Protein AF-A0A947N294-F1 (afdb_monomer)

pLDDT: mean 87.17, std 11.58, range [36.66, 97.88]

Solvent-accessible surface area (backbone atoms only — not comparable to full-atom values): 6796 Å² total; per-residue (Å²): 138,79,84,61,88,91,49,85,77,58,48,79,42,54,80,88,26,53,47,79,54,96,96,38,42,31,35,38,42,56,33,74,86,65,27,69,80,42,81,65,24,34,54,74,45,83,26,91,42,70,66,56,44,51,53,39,42,74,70,72,43,50,45,31,34,46,101,86,38,32,28,35,41,43,73,62,55,79,84,54,43,61,60,52,52,54,55,55,45,60,57,37,44,78,72,73,42,64,75,73,52,97,82,51,78,79,50,66,69,77,89,124

Mean predicted aligned error: 5.53 Å

Structure (mmCIF, N/CA/C/O backbone):
data_AF-A0A947N294-F1
#
_entry.id   AF-A0A947N294-F1
#
loop_
_atom_site.group_PDB
_atom_site.id
_atom_site.type_symbol
_atom_site.label_atom_id
_atom_site.label_alt_id
_atom_site.label_comp_id
_atom_site.label_asym_id
_atom_site.label_entity_id
_atom_site.label_seq_id
_atom_site.pdbx_PDB_ins_code
_atom_site.Cartn_x
_atom_site.Cartn_y
_atom_site.Cartn_z
_atom_site.occupancy
_atom_site.B_iso_or_equiv
_atom_site.auth_seq_id
_atom_site.auth_comp_id
_atom_site.auth_asym_id
_atom_site.auth_atom_id
_atom_site.pdbx_PDB_model_num
ATOM 1 N N . MET A 1 1 ? 5.368 7.984 -22.105 1.00 77.38 1 MET A N 1
ATOM 2 C CA . MET A 1 1 ? 5.340 6.511 -21.951 1.00 77.38 1 MET A CA 1
ATOM 3 C C . MET A 1 1 ? 3.985 6.145 -21.367 1.00 77.38 1 MET A C 1
ATOM 5 O O . MET A 1 1 ? 3.543 6.859 -20.477 1.00 77.38 1 MET A O 1
ATOM 9 N N . GLN A 1 2 ? 3.304 5.137 -21.914 1.00 87.62 2 GLN A N 1
ATOM 10 C CA . GLN A 1 2 ? 2.017 4.641 -21.405 1.00 87.62 2 GLN A CA 1
ATOM 11 C C . GLN A 1 2 ? 2.215 3.262 -20.767 1.00 87.62 2 GLN A C 1
ATOM 13 O O . GLN A 1 2 ? 3.190 2.576 -21.087 1.00 87.62 2 GLN A O 1
ATOM 18 N N . TRP A 1 3 ? 1.307 2.860 -19.873 1.00 91.25 3 TRP A N 1
ATOM 19 C CA . TRP A 1 3 ? 1.359 1.530 -19.268 1.00 91.25 3 TRP A CA 1
ATOM 20 C C . TRP A 1 3 ? 1.115 0.446 -20.336 1.00 91.25 3 TRP A C 1
ATOM 22 O O . TRP A 1 3 ? 0.170 0.579 -21.119 1.00 91.25 3 TRP A O 1
ATOM 32 N N . PRO A 1 4 ? 1.936 -0.618 -20.407 1.00 93.56 4 PRO A N 1
ATOM 33 C CA . PRO A 1 4 ? 1.739 -1.686 -21.378 1.00 93.56 4 PRO A CA 1
ATOM 34 C C . PRO A 1 4 ? 0.415 -2.413 -21.142 1.00 93.56 4 PRO A C 1
ATOM 36 O O . PRO A 1 4 ? 0.158 -2.886 -20.040 1.00 93.56 4 PRO A O 1
ATOM 39 N N . ARG A 1 5 ? -0.388 -2.584 -22.198 1.00 92.19 5 ARG A N 1
ATOM 40 C CA . ARG A 1 5 ? -1.665 -3.323 -22.131 1.00 92.19 5 ARG A CA 1
ATOM 41 C C . ARG A 1 5 ? -1.502 -4.805 -21.775 1.00 92.19 5 ARG A C 1
ATOM 43 O O . ARG A 1 5 ? -2.463 -5.437 -21.370 1.00 92.19 5 ARG A O 1
ATOM 50 N N . SER A 1 6 ? -0.298 -5.352 -21.941 1.00 93.12 6 SER A N 1
ATOM 51 C CA . SER A 1 6 ? 0.036 -6.743 -21.623 1.00 93.12 6 SER A CA 1
ATOM 52 C C . SER A 1 6 ? 0.332 -6.988 -20.139 1.00 93.12 6 SER A C 1
ATOM 54 O O . SER A 1 6 ? 0.649 -8.114 -19.773 1.00 93.12 6 SER A O 1
ATOM 56 N N . LEU A 1 7 ? 0.339 -5.946 -19.303 1.00 93.19 7 LEU A N 1
ATOM 57 C CA . LEU A 1 7 ? 0.605 -6.048 -17.872 1.00 93.19 7 LEU A CA 1
ATOM 58 C C . LEU A 1 7 ? -0.606 -5.558 -17.094 1.00 93.19 7 LEU A C 1
ATOM 60 O O . LEU A 1 7 ? -1.150 -4.499 -17.409 1.00 93.19 7 LEU A O 1
ATOM 64 N N . ASP A 1 8 ? -0.932 -6.256 -16.010 1.00 93.44 8 ASP A N 1
ATOM 65 C CA . ASP A 1 8 ? -1.951 -5.794 -15.076 1.00 93.44 8 ASP A CA 1
ATOM 66 C C . ASP A 1 8 ? -1.637 -4.367 -14.608 1.00 93.44 8 ASP A C 1
ATOM 68 O O . ASP A 1 8 ? -0.489 -4.090 -14.207 1.00 93.44 8 ASP A O 1
ATOM 72 N N . PRO A 1 9 ? -2.633 -3.464 -14.619 1.00 93.81 9 PRO A N 1
ATOM 73 C CA . PRO A 1 9 ? -2.434 -2.092 -14.193 1.00 93.81 9 PRO A CA 1
ATOM 74 C C . PRO A 1 9 ? -1.973 -2.037 -12.729 1.00 93.81 9 PRO A C 1
ATOM 76 O O . PRO A 1 9 ? -2.198 -2.975 -11.948 1.00 93.81 9 PRO A O 1
ATOM 79 N N . PRO A 1 10 ? -1.285 -0.956 -12.335 1.00 95.06 10 PRO A N 1
ATOM 80 C CA . PRO A 1 10 ? -0.957 -0.730 -10.942 1.00 95.06 10 PRO A CA 1
ATOM 81 C C . PRO A 1 10 ? -2.239 -0.455 -10.153 1.00 95.06 10 PRO A C 1
ATOM 83 O O . PRO A 1 10 ? -3.182 0.148 -10.663 1.00 95.06 10 PRO A O 1
ATOM 86 N N . LEU A 1 11 ? -2.256 -0.845 -8.880 1.00 95.69 11 LEU A N 1
ATOM 87 C CA . LEU A 1 11 ? -3.346 -0.480 -7.982 1.00 95.69 11 LEU A CA 1
ATOM 88 C C . LEU A 1 11 ? -3.385 1.043 -7.813 1.00 95.69 11 LEU A C 1
ATOM 90 O O . LEU A 1 11 ? -2.438 1.629 -7.285 1.00 95.69 11 LEU A O 1
ATOM 94 N N . TYR A 1 12 ? -4.482 1.684 -8.196 1.00 94.38 12 TYR A N 1
ATOM 95 C CA . TYR A 1 12 ? -4.673 3.103 -7.921 1.00 94.38 12 TYR A CA 1
ATOM 96 C C . TYR A 1 12 ? -5.059 3.319 -6.452 1.00 94.38 12 TYR A C 1
ATOM 98 O O . TYR A 1 12 ? -6.066 2.800 -5.973 1.00 94.38 12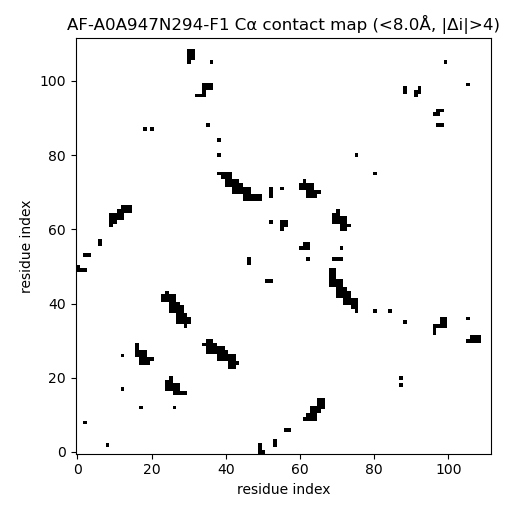 TYR A O 1
ATOM 106 N N . VAL A 1 13 ? -4.246 4.080 -5.718 1.00 93.12 13 VAL A N 1
ATOM 107 C CA . VAL A 1 13 ? -4.451 4.372 -4.295 1.00 93.12 13 VAL A CA 1
ATOM 108 C C . VAL A 1 13 ? -4.900 5.817 -4.154 1.00 93.12 13 VAL A C 1
ATOM 110 O O . VAL A 1 13 ? -4.138 6.751 -4.416 1.00 93.12 13 VAL A O 1
ATOM 113 N N . ARG A 1 14 ? -6.137 6.004 -3.686 1.00 89.81 14 ARG A N 1
ATOM 114 C CA . ARG A 1 14 ? -6.681 7.328 -3.363 1.00 89.81 14 ARG A CA 1
ATOM 115 C C . ARG A 1 14 ? -5.880 7.974 -2.233 1.00 89.81 14 ARG A C 1
ATOM 117 O O . ARG A 1 14 ? -5.325 7.288 -1.374 1.00 89.81 14 ARG A O 1
ATOM 124 N N . SER A 1 15 ? -5.868 9.304 -2.176 1.00 86.00 15 SER A N 1
ATOM 125 C CA . SER A 1 15 ? -5.161 10.039 -1.117 1.00 86.00 15 SER A CA 1
ATOM 126 C C . SER A 1 15 ? -5.615 9.633 0.290 1.00 86.00 15 SER A C 1
ATOM 128 O O . SER A 1 15 ? -4.774 9.451 1.164 1.00 86.00 15 SER A O 1
ATOM 130 N N . SER A 1 16 ? -6.917 9.403 0.484 1.00 87.25 16 SER A N 1
ATOM 131 C CA . SER A 1 16 ? -7.505 8.933 1.748 1.00 87.25 16 SER A CA 1
ATOM 132 C C . SER A 1 16 ? -7.195 7.466 2.079 1.00 87.25 16 SER A C 1
ATOM 134 O O . SER A 1 16 ? -7.293 7.060 3.236 1.00 87.25 16 SER A O 1
ATOM 136 N N . SER A 1 17 ? -6.802 6.667 1.087 1.00 91.25 17 SER A N 1
ATOM 137 C CA . SER A 1 17 ? -6.489 5.238 1.222 1.00 91.25 17 SER A CA 1
ATOM 138 C C . SER A 1 17 ? -5.046 4.962 1.636 1.00 91.25 17 SER A C 1
ATOM 140 O O . SER A 1 17 ? -4.703 3.818 1.923 1.00 91.25 17 SER A O 1
ATOM 142 N N . ARG A 1 18 ? -4.185 5.981 1.680 1.00 91.88 18 ARG A N 1
ATOM 143 C CA . ARG A 1 18 ? -2.834 5.851 2.225 1.00 91.88 18 ARG A CA 1
ATOM 144 C C . ARG A 1 18 ? -2.826 6.335 3.669 1.00 91.88 18 ARG A C 1
ATOM 146 O O . ARG A 1 18 ? -3.098 7.505 3.924 1.00 91.88 18 ARG A O 1
ATOM 153 N N . VAL A 1 19 ? -2.446 5.462 4.596 1.00 90.31 19 VAL A N 1
ATOM 154 C CA . VAL A 1 19 ? -2.329 5.804 6.017 1.00 90.31 19 VAL A CA 1
ATOM 155 C C . VAL A 1 19 ? -0.918 5.505 6.498 1.00 90.31 19 VAL A C 1
ATOM 157 O O . VAL A 1 19 ? -0.394 4.414 6.283 1.00 90.31 19 VAL A O 1
ATOM 160 N N . ARG A 1 20 ? -0.281 6.487 7.136 1.00 89.19 20 ARG A N 1
ATOM 161 C CA . ARG A 1 20 ? 1.062 6.335 7.693 1.00 89.19 20 ARG A CA 1
ATOM 162 C C . ARG A 1 20 ? 0.977 5.930 9.158 1.00 89.19 20 ARG A C 1
ATOM 164 O O . ARG A 1 20 ? 0.346 6.622 9.948 1.00 89.19 20 ARG A O 1
ATOM 171 N N . TYR A 1 21 ? 1.664 4.854 9.521 1.00 83.00 21 TYR A N 1
ATOM 172 C CA . TYR A 1 21 ? 1.735 4.354 10.889 1.00 83.00 21 TYR A CA 1
ATOM 173 C C . TYR A 1 21 ? 3.102 3.728 11.182 1.00 83.00 21 TYR A C 1
ATOM 175 O O . TYR A 1 21 ? 3.642 3.006 10.347 1.00 83.00 21 TYR A O 1
ATOM 183 N N . ALA A 1 22 ? 3.666 4.005 12.364 1.00 85.69 22 ALA A N 1
ATOM 184 C CA . ALA A 1 22 ? 4.976 3.498 12.801 1.00 85.69 22 ALA A CA 1
ATOM 185 C C . ALA A 1 22 ? 6.090 3.667 11.741 1.00 85.69 22 ALA A C 1
ATOM 187 O O . ALA A 1 22 ? 6.861 2.750 11.463 1.00 85.69 22 ALA A O 1
ATOM 188 N N . GLY A 1 23 ? 6.120 4.830 11.076 1.00 87.75 23 GLY A N 1
ATOM 189 C CA . GLY A 1 23 ? 7.073 5.136 9.998 1.00 87.75 23 GLY A CA 1
ATOM 190 C C . GLY A 1 23 ? 6.837 4.384 8.679 1.00 87.75 23 GLY A C 1
ATOM 191 O O . GLY A 1 23 ? 7.566 4.607 7.716 1.00 87.75 23 GLY A O 1
ATOM 192 N N . LYS A 1 24 ? 5.816 3.525 8.608 1.00 91.62 24 LYS A N 1
ATOM 193 C CA . LYS A 1 24 ? 5.439 2.728 7.436 1.00 91.62 24 LYS A CA 1
ATOM 194 C C . LYS A 1 24 ? 4.187 3.305 6.777 1.00 91.62 24 LYS A C 1
ATOM 196 O O . LYS A 1 24 ? 3.329 3.884 7.438 1.00 91.62 24 LYS A O 1
ATOM 201 N N . ASP A 1 25 ? 4.083 3.148 5.463 1.00 93.69 25 ASP A N 1
ATOM 202 C CA . ASP A 1 25 ? 2.932 3.590 4.675 1.00 93.69 25 ASP A CA 1
ATOM 203 C C . ASP A 1 25 ? 2.057 2.378 4.319 1.00 93.69 25 ASP A C 1
ATOM 205 O O . ASP A 1 25 ? 2.499 1.471 3.615 1.00 93.69 25 ASP A O 1
ATOM 209 N N . TYR A 1 26 ? 0.821 2.357 4.812 1.00 94.81 26 TYR A N 1
ATOM 210 C CA . TYR A 1 26 ? -0.162 1.303 4.565 1.00 94.81 26 TYR A CA 1
ATOM 211 C C . TYR A 1 26 ? -1.207 1.750 3.546 1.00 94.81 26 TYR A C 1
ATOM 213 O O . TYR A 1 26 ? -1.554 2.929 3.448 1.00 94.81 26 TYR A O 1
ATOM 221 N N . ILE A 1 27 ? -1.703 0.779 2.787 1.00 95.81 27 ILE A N 1
ATOM 222 C CA . ILE A 1 27 ? -2.756 0.936 1.792 1.00 95.81 27 ILE A CA 1
ATOM 223 C C . ILE A 1 27 ? -4.006 0.283 2.364 1.00 95.81 27 ILE A C 1
ATOM 225 O O . ILE A 1 27 ? -4.002 -0.914 2.647 1.00 95.81 27 ILE A O 1
ATOM 229 N N . VAL A 1 28 ? -5.072 1.059 2.508 1.00 93.88 28 VAL A N 1
ATOM 230 C CA . VAL A 1 28 ? -6.365 0.600 3.012 1.00 93.88 28 VAL A CA 1
ATOM 231 C C . VAL A 1 28 ? -7.471 0.892 2.012 1.00 93.88 28 VAL A C 1
ATOM 233 O O . VAL A 1 28 ? -7.402 1.863 1.252 1.00 93.88 28 VAL A O 1
ATOM 236 N N . ARG A 1 29 ? -8.525 0.082 2.030 1.00 90.06 29 ARG A N 1
ATOM 237 C CA . ARG A 1 29 ? -9.777 0.433 1.366 1.00 90.06 29 ARG A CA 1
ATOM 238 C C . ARG A 1 29 ? -10.760 0.997 2.367 1.00 90.06 29 ARG A C 1
ATOM 240 O O . ARG A 1 29 ? -10.787 0.590 3.529 1.00 90.06 29 ARG A O 1
ATOM 247 N N . ARG A 1 30 ? -11.529 1.969 1.891 1.00 88.50 30 ARG A N 1
ATOM 248 C CA . ARG A 1 30 ? -12.517 2.688 2.679 1.00 88.50 30 ARG A CA 1
ATOM 249 C C . ARG A 1 30 ? -13.866 2.641 1.992 1.00 88.50 30 ARG A C 1
ATOM 251 O O . ARG A 1 30 ? -13.916 2.647 0.762 1.00 88.50 30 ARG A O 1
ATOM 258 N N . ASP A 1 31 ? -14.921 2.582 2.785 1.00 86.06 31 ASP A N 1
ATOM 259 C CA . ASP A 1 31 ? -16.289 2.704 2.300 1.00 86.06 31 ASP A CA 1
ATOM 260 C C . ASP A 1 31 ? -16.637 4.178 1.999 1.00 86.06 31 ASP A C 1
ATOM 262 O O . ASP A 1 31 ? -15.813 5.087 2.170 1.00 86.06 31 ASP A O 1
ATOM 266 N N . VAL A 1 32 ? -17.877 4.432 1.571 1.00 82.12 32 VAL A N 1
ATOM 267 C CA . VAL A 1 32 ? -18.385 5.797 1.321 1.00 82.12 32 VAL A CA 1
ATOM 268 C C . VAL A 1 32 ? -18.397 6.699 2.560 1.00 82.12 32 VAL A C 1
ATOM 270 O O . VAL A 1 32 ? -18.366 7.920 2.426 1.00 82.12 32 VAL A O 1
ATOM 273 N N . ARG A 1 33 ? -18.431 6.122 3.765 1.00 81.31 33 ARG A N 1
ATOM 274 C CA . ARG A 1 33 ? -18.407 6.842 5.048 1.00 81.31 33 ARG A CA 1
ATOM 275 C C . ARG A 1 33 ? -16.974 7.147 5.494 1.00 81.31 33 ARG A C 1
ATOM 277 O O . ARG A 1 33 ? -16.770 7.792 6.519 1.00 81.31 33 ARG A O 1
ATOM 284 N N . GLY A 1 34 ? -15.979 6.705 4.723 1.00 82.38 34 GLY A N 1
ATOM 285 C CA . GLY A 1 34 ? -14.562 6.839 5.032 1.00 82.38 34 GLY A CA 1
ATOM 286 C C . GLY A 1 34 ? -14.039 5.762 5.982 1.00 82.38 34 GLY A C 1
ATOM 287 O O . GLY A 1 34 ? -12.867 5.816 6.352 1.00 82.38 34 GLY A O 1
ATOM 288 N N . ALA A 1 35 ? -14.854 4.778 6.351 1.00 86.25 35 ALA A N 1
ATOM 289 C CA . ALA A 1 35 ? -14.508 3.712 7.271 1.00 86.25 35 ALA A CA 1
ATOM 290 C C . ALA A 1 35 ? -13.592 2.672 6.605 1.00 86.25 35 ALA A C 1
ATOM 292 O O . ALA A 1 35 ? -13.858 2.227 5.490 1.00 86.25 35 ALA A O 1
ATOM 293 N N . ILE A 1 36 ? -12.497 2.283 7.268 1.00 89.31 36 ILE A N 1
ATOM 294 C CA . ILE A 1 36 ? -11.539 1.287 6.759 1.00 89.31 36 ILE A CA 1
ATOM 295 C C . ILE A 1 36 ? -12.121 -0.131 6.853 1.00 89.31 36 ILE A C 1
ATOM 297 O O . ILE A 1 36 ? -12.217 -0.694 7.940 1.00 89.31 36 ILE A O 1
ATOM 301 N N . TYR A 1 37 ? -12.423 -0.755 5.718 1.00 86.00 37 TYR A N 1
ATOM 302 C CA . TYR A 1 37 ? -12.935 -2.131 5.701 1.00 86.00 37 TYR A CA 1
ATOM 303 C C . TYR A 1 37 ? -11.881 -3.176 5.302 1.00 86.00 37 TYR A C 1
ATOM 305 O O . TYR A 1 37 ? -12.070 -4.361 5.551 1.00 86.00 37 TYR A O 1
ATOM 313 N N . GLU A 1 38 ? -10.763 -2.769 4.690 1.00 88.38 38 GLU A N 1
ATOM 314 C CA . GLU A 1 38 ? -9.728 -3.702 4.221 1.00 88.38 38 GLU A CA 1
ATOM 315 C C . GLU A 1 38 ? -8.326 -3.092 4.346 1.00 88.38 38 GLU A C 1
ATOM 317 O O . GLU A 1 38 ? -8.098 -1.939 3.968 1.00 88.38 38 GLU A O 1
ATOM 322 N N . LEU A 1 39 ? -7.360 -3.891 4.811 1.00 92.19 39 LEU A N 1
ATOM 323 C CA . LEU A 1 39 ? -5.930 -3.597 4.707 1.00 92.19 39 LEU A CA 1
ATOM 324 C C . LEU A 1 39 ? -5.367 -4.296 3.466 1.00 92.19 39 LEU A C 1
ATOM 326 O O . LEU A 1 39 ? -5.237 -5.514 3.431 1.00 92.19 39 LEU A O 1
ATOM 330 N N . VAL A 1 40 ? -5.010 -3.520 2.445 1.00 94.88 40 VAL A N 1
ATOM 331 C CA . VAL A 1 40 ? -4.536 -4.052 1.159 1.00 94.88 40 VAL A CA 1
ATOM 332 C C . VAL A 1 40 ? -3.076 -4.483 1.246 1.00 94.88 40 VAL A C 1
ATOM 334 O O . VAL A 1 40 ? -2.690 -5.501 0.666 1.00 94.88 40 VAL A O 1
ATOM 337 N N . GLY A 1 41 ? -2.244 -3.688 1.918 1.00 95.88 41 GLY A N 1
ATOM 338 C CA . GLY A 1 41 ? -0.813 -3.940 1.992 1.00 95.88 41 GLY A CA 1
ATOM 339 C C . GLY A 1 41 ? -0.008 -2.781 2.566 1.00 95.88 41 GLY A C 1
ATOM 340 O O . GLY A 1 41 ? -0.551 -1.771 3.012 1.00 95.88 41 GLY A O 1
ATOM 341 N N . ARG A 1 42 ? 1.316 -2.923 2.517 1.00 96.06 42 ARG A N 1
ATOM 342 C CA . ARG A 1 42 ? 2.291 -1.928 2.972 1.00 96.06 42 ARG A CA 1
ATOM 343 C C . ARG A 1 42 ? 3.190 -1.501 1.818 1.00 96.06 42 ARG A C 1
ATOM 345 O O . ARG A 1 42 ? 3.856 -2.344 1.218 1.00 96.06 42 ARG A O 1
ATOM 352 N N . MET A 1 43 ? 3.246 -0.203 1.531 1.00 96.12 43 MET A N 1
ATOM 353 C CA . MET A 1 43 ? 4.199 0.375 0.583 1.00 96.12 43 MET A CA 1
ATOM 354 C C . MET A 1 43 ? 5.628 0.175 1.096 1.00 96.12 43 MET A C 1
ATOM 356 O O . MET A 1 43 ? 5.917 0.404 2.270 1.00 96.12 43 MET A O 1
ATOM 360 N N . THR A 1 44 ? 6.529 -0.249 0.214 1.00 95.81 44 THR A N 1
ATOM 361 C CA . THR A 1 44 ? 7.915 -0.579 0.576 1.00 95.81 44 THR A CA 1
ATOM 362 C C . THR A 1 44 ? 8.913 0.355 -0.086 1.00 95.81 44 THR A C 1
ATOM 364 O O . THR A 1 44 ? 9.715 0.984 0.597 1.00 95.81 44 THR A O 1
ATOM 367 N N . ARG A 1 45 ? 8.862 0.488 -1.414 1.00 95.06 45 ARG A N 1
ATOM 368 C CA . ARG A 1 45 ? 9.807 1.319 -2.171 1.00 95.06 45 ARG A CA 1
ATOM 369 C C . ARG A 1 45 ? 9.091 2.202 -3.180 1.00 95.06 45 ARG A C 1
ATOM 371 O O . ARG A 1 45 ? 8.331 1.701 -4.010 1.00 95.06 45 ARG A O 1
ATOM 378 N N . LYS A 1 46 ? 9.411 3.499 -3.146 1.00 95.69 46 LYS A N 1
ATOM 379 C CA . LYS A 1 46 ? 9.009 4.487 -4.155 1.00 95.69 46 LYS A CA 1
ATOM 380 C C . LYS A 1 46 ? 9.734 4.222 -5.478 1.00 95.69 46 LYS A C 1
ATOM 382 O O . LYS A 1 46 ? 10.928 3.935 -5.492 1.00 95.69 46 LYS A O 1
ATOM 387 N N . LEU A 1 47 ? 8.992 4.347 -6.567 1.00 96.19 47 LEU A N 1
ATOM 388 C CA . LEU A 1 47 ? 9.419 4.196 -7.950 1.00 96.19 47 LEU A CA 1
ATOM 389 C C . LEU A 1 47 ? 9.166 5.545 -8.646 1.00 96.19 47 LEU A C 1
ATOM 391 O O . LEU A 1 47 ? 8.014 5.884 -8.942 1.00 96.19 47 LEU A O 1
ATOM 395 N N . PRO A 1 48 ? 10.212 6.366 -8.838 1.00 90.69 48 PRO A N 1
ATOM 396 C CA . PRO A 1 48 ? 10.075 7.720 -9.370 1.00 90.69 48 PRO A CA 1
ATOM 397 C C . PRO A 1 48 ? 9.530 7.779 -10.799 1.0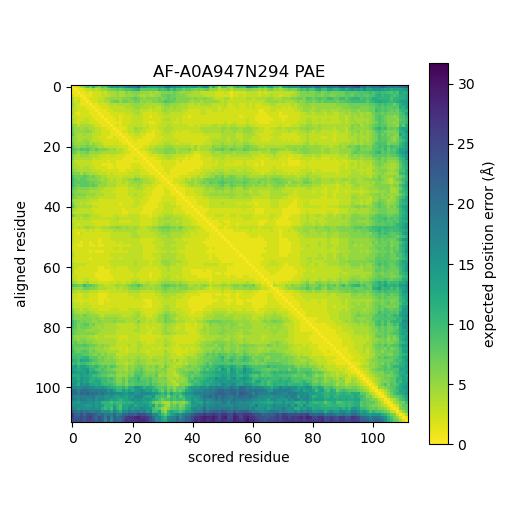0 90.69 48 PRO A C 1
ATOM 399 O O . PRO A 1 48 ? 8.964 8.796 -11.189 1.00 90.69 48 PRO A O 1
ATOM 402 N N . THR A 1 49 ? 9.694 6.709 -11.582 1.00 94.25 49 THR A N 1
ATOM 403 C CA . THR A 1 49 ? 9.346 6.691 -13.007 1.00 94.25 49 THR A CA 1
ATOM 404 C C . THR A 1 49 ? 8.396 5.548 -13.364 1.00 94.25 49 THR A C 1
ATOM 406 O O . THR A 1 49 ? 8.388 4.490 -12.734 1.00 94.25 49 THR A O 1
ATOM 409 N N . MET A 1 50 ? 7.611 5.735 -14.433 1.00 95.56 50 MET A N 1
ATOM 410 C CA . MET A 1 50 ? 6.761 4.669 -14.983 1.00 95.56 50 MET A CA 1
ATOM 411 C C . MET A 1 50 ? 7.592 3.484 -15.495 1.00 95.56 50 MET A C 1
ATOM 413 O O . MET A 1 50 ? 7.161 2.343 -15.372 1.00 95.56 50 MET A O 1
ATOM 417 N N . LYS A 1 51 ? 8.797 3.736 -16.025 1.00 95.69 51 LYS A N 1
ATOM 418 C CA . LYS A 1 51 ? 9.712 2.680 -16.474 1.00 95.69 51 LYS A CA 1
ATOM 419 C C . LYS A 1 51 ? 10.056 1.725 -15.326 1.00 95.69 51 LYS A C 1
ATOM 421 O O . LYS A 1 51 ? 9.859 0.525 -15.462 1.00 95.69 51 LYS A O 1
ATOM 426 N N . GLU A 1 52 ? 10.469 2.261 -14.178 1.00 96.50 52 GLU A N 1
ATOM 427 C CA . GLU A 1 52 ? 10.765 1.446 -12.991 1.00 96.50 52 GLU A CA 1
ATOM 428 C C . GLU A 1 52 ? 9.547 0.660 -12.490 1.00 96.50 52 GLU A C 1
ATOM 430 O O . GLU A 1 52 ? 9.685 -0.464 -12.012 1.00 96.50 52 GLU A O 1
ATOM 435 N N . ALA A 1 53 ? 8.348 1.230 -12.612 1.00 96.94 53 ALA A N 1
ATOM 436 C CA . ALA A 1 53 ? 7.105 0.552 -12.262 1.00 96.94 53 ALA A CA 1
ATOM 437 C C . ALA A 1 53 ? 6.780 -0.620 -13.192 1.00 96.94 53 ALA A C 1
ATOM 439 O O . ALA A 1 53 ? 6.404 -1.692 -12.715 1.00 96.94 53 ALA A O 1
ATOM 440 N N . ILE A 1 54 ? 6.986 -0.446 -14.496 1.00 97.12 54 ILE A N 1
ATOM 441 C CA . ILE A 1 54 ? 6.840 -1.513 -15.490 1.00 97.12 54 ILE A CA 1
ATOM 442 C C . ILE A 1 54 ? 7.862 -2.623 -15.228 1.00 97.12 54 ILE A C 1
ATOM 444 O O . ILE A 1 54 ? 7.494 -3.796 -15.206 1.00 97.12 54 ILE A O 1
ATOM 448 N N . ASP A 1 55 ? 9.123 -2.269 -14.977 1.00 96.81 55 ASP A N 1
ATOM 449 C CA . ASP A 1 55 ? 10.186 -3.240 -14.698 1.00 96.81 55 ASP A CA 1
ATOM 450 C C . ASP A 1 55 ? 9.908 -4.015 -13.397 1.00 96.81 55 ASP A C 1
ATOM 452 O O . ASP A 1 55 ? 10.047 -5.238 -13.358 1.00 96.81 55 ASP A O 1
ATOM 456 N N . ALA A 1 56 ? 9.415 -3.343 -12.351 1.00 97.06 56 ALA A N 1
ATOM 457 C CA . ALA A 1 56 ? 8.980 -3.999 -11.120 1.00 97.06 56 ALA A CA 1
ATOM 458 C C . ALA A 1 56 ? 7.810 -4.969 -11.359 1.00 97.06 56 ALA A C 1
ATOM 460 O O 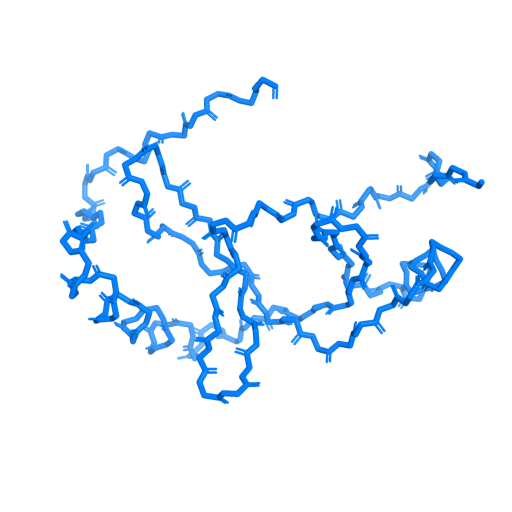. ALA A 1 56 ? 7.818 -6.075 -10.818 1.00 97.06 56 ALA A O 1
ATOM 461 N N . ARG A 1 57 ? 6.828 -4.586 -12.185 1.00 96.56 57 ARG A N 1
ATOM 462 C CA . ARG A 1 57 ? 5.684 -5.443 -12.527 1.00 96.56 57 ARG A CA 1
ATOM 463 C C . ARG A 1 57 ? 6.102 -6.660 -13.350 1.00 96.56 57 ARG A C 1
ATOM 465 O O . ARG A 1 57 ? 5.621 -7.756 -13.086 1.00 96.56 57 ARG A O 1
ATOM 472 N N . ARG A 1 58 ? 7.030 -6.489 -14.298 1.00 96.25 58 ARG A N 1
ATOM 473 C CA . ARG A 1 58 ? 7.648 -7.591 -15.060 1.00 96.25 58 ARG A CA 1
ATOM 474 C C . ARG A 1 58 ? 8.396 -8.561 -14.150 1.00 96.25 58 ARG A C 1
ATOM 476 O O . ARG A 1 58 ? 8.333 -9.762 -14.368 1.00 96.25 58 ARG A O 1
ATOM 483 N N . ALA A 1 59 ? 9.018 -8.050 -13.091 1.00 96.31 59 ALA A N 1
ATOM 484 C CA . ALA A 1 59 ? 9.602 -8.848 -12.014 1.00 96.31 59 ALA A CA 1
ATOM 485 C C . ALA A 1 59 ? 8.562 -9.365 -10.992 1.00 96.31 59 ALA A C 1
ATOM 487 O O . ALA A 1 59 ? 8.920 -9.667 -9.856 1.00 96.31 59 ALA A O 1
ATOM 488 N N . GLN A 1 60 ? 7.279 -9.415 -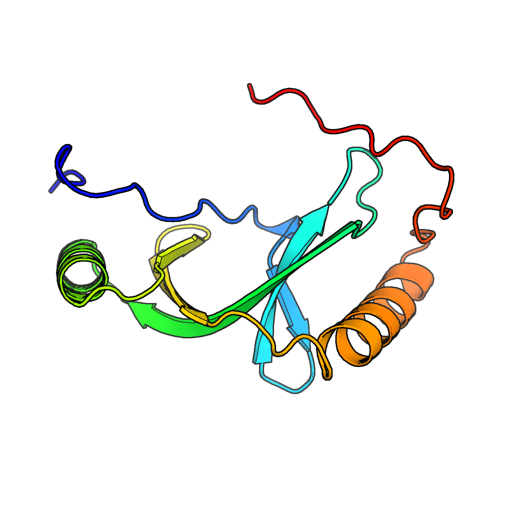11.368 1.00 95.56 60 GLN A N 1
ATOM 489 C CA . GLN A 1 60 ? 6.159 -9.931 -10.571 1.00 95.56 60 GLN A CA 1
ATOM 490 C C . GLN A 1 60 ? 5.950 -9.244 -9.212 1.00 95.56 60 GLN A C 1
ATOM 492 O O . GLN A 1 60 ? 5.315 -9.794 -8.314 1.00 95.56 60 GLN A O 1
ATOM 497 N N . LYS A 1 61 ? 6.433 -8.008 -9.042 1.00 97.06 61 LYS A N 1
ATOM 498 C CA . LYS A 1 61 ? 6.155 -7.219 -7.837 1.00 97.06 61 LYS A CA 1
ATOM 499 C C . LYS A 1 61 ? 4.775 -6.582 -7.924 1.00 97.06 61 LYS A C 1
ATOM 501 O O . LYS A 1 61 ? 4.302 -6.200 -8.999 1.00 97.06 61 LYS A O 1
ATOM 506 N N . LEU A 1 62 ? 4.145 -6.406 -6.767 1.00 97.56 62 LEU A N 1
ATOM 507 C CA . LEU A 1 62 ? 2.930 -5.611 -6.659 1.00 97.56 62 LEU A CA 1
ATOM 508 C C . LEU A 1 62 ? 3.288 -4.128 -6.742 1.00 97.56 62 LEU A C 1
ATOM 510 O O . LEU A 1 62 ? 4.219 -3.663 -6.079 1.00 97.56 62 LEU A O 1
ATOM 514 N N . VAL A 1 63 ? 2.546 -3.395 -7.567 1.00 97.44 63 VAL A N 1
ATOM 515 C CA . VAL A 1 63 ? 2.786 -1.978 -7.844 1.00 97.44 63 VAL A CA 1
ATOM 516 C C . VAL A 1 63 ? 1.496 -1.204 -7.645 1.00 97.44 63 VAL A C 1
ATOM 518 O O . VAL A 1 63 ? 0.430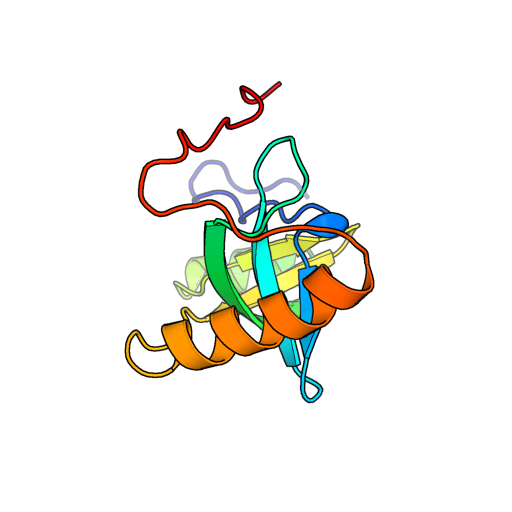 -1.628 -8.086 1.00 97.44 63 VAL A O 1
ATOM 521 N N . CYS A 1 64 ? 1.603 -0.058 -6.989 1.00 96.75 64 CYS A N 1
ATOM 522 C CA . CYS A 1 64 ? 0.521 0.892 -6.802 1.00 96.75 64 CYS A CA 1
ATOM 523 C C . CYS A 1 64 ? 0.914 2.276 -7.327 1.00 96.75 64 CYS A C 1
ATOM 525 O O . CYS A 1 64 ? 2.101 2.584 -7.452 1.00 96.75 64 CYS A O 1
ATOM 527 N N . GLN A 1 65 ? -0.082 3.102 -7.624 1.00 95.38 65 GLN A N 1
ATOM 528 C CA . GLN A 1 65 ? 0.065 4.503 -7.998 1.00 95.38 65 GLN A CA 1
ATOM 529 C C . GLN A 1 65 ? -0.604 5.378 -6.937 1.00 95.38 65 GLN A C 1
ATOM 531 O O . GLN A 1 65 ? -1.740 5.118 -6.550 1.00 95.38 65 GLN A O 1
ATOM 536 N N . TRP A 1 66 ? 0.082 6.426 -6.480 1.00 91.75 66 TRP A N 1
ATOM 537 C CA . TRP A 1 66 ? -0.453 7.383 -5.509 1.00 91.75 66 TRP A CA 1
ATOM 538 C C . TRP A 1 66 ? -0.020 8.808 -5.854 1.00 91.75 66 TRP A C 1
ATOM 540 O O . TRP A 1 66 ? 1.177 9.070 -6.011 1.00 91.75 66 TRP A O 1
ATOM 550 N N . GLY A 1 67 ? -0.993 9.724 -5.960 1.00 84.25 67 GLY A N 1
ATOM 551 C CA . GLY A 1 67 ? -0.812 11.150 -6.271 1.00 84.25 67 GLY A CA 1
ATOM 552 C C . GLY A 1 67 ? -0.244 11.414 -7.672 1.00 84.25 67 GLY A C 1
ATOM 553 O O . GLY A 1 67 ? -0.939 11.912 -8.547 1.00 84.25 67 GLY A O 1
ATOM 554 N N . GLY A 1 68 ? 1.017 11.045 -7.889 1.00 87.44 68 GLY A N 1
ATOM 555 C CA . GLY A 1 68 ? 1.724 11.162 -9.167 1.00 87.44 68 GLY A CA 1
ATOM 556 C C . GLY A 1 68 ? 2.948 10.249 -9.298 1.00 87.44 68 GLY A C 1
ATOM 557 O O . GLY A 1 68 ? 3.699 10.380 -10.258 1.00 87.44 68 GLY A O 1
ATOM 558 N N . TYR A 1 69 ? 3.176 9.336 -8.349 1.00 92.25 69 TYR A N 1
ATOM 559 C CA . TYR A 1 69 ? 4.291 8.387 -8.399 1.00 92.25 69 TYR A CA 1
ATOM 560 C C . TYR A 1 69 ? 3.814 6.943 -8.251 1.00 92.25 69 TYR A C 1
ATOM 562 O O . TYR A 1 69 ? 2.680 6.687 -7.839 1.00 92.25 69 TYR A O 1
ATOM 570 N N . TYR A 1 70 ? 4.713 6.000 -8.539 1.00 96.50 70 TYR A N 1
ATOM 571 C CA . TYR A 1 70 ? 4.486 4.574 -8.328 1.00 96.50 70 TYR A CA 1
ATOM 572 C C . TYR A 1 70 ? 5.238 4.072 -7.098 1.00 96.50 70 TYR A C 1
ATOM 574 O O . TYR A 1 70 ? 6.277 4.610 -6.717 1.00 96.50 70 TYR A O 1
ATOM 582 N N . ALA A 1 71 ? 4.744 3.025 -6.462 1.00 97.31 71 ALA A N 1
ATOM 583 C CA . ALA A 1 71 ? 5.466 2.348 -5.399 1.00 97.31 71 ALA A CA 1
ATOM 584 C C . ALA A 1 71 ? 5.222 0.849 -5.461 1.00 97.31 71 ALA A C 1
ATOM 586 O O . ALA A 1 71 ? 4.133 0.392 -5.806 1.00 97.31 71 ALA A O 1
ATOM 587 N N . THR A 1 72 ? 6.242 0.088 -5.085 1.00 97.88 72 THR A N 1
ATOM 588 C CA . THR A 1 72 ? 6.038 -1.319 -4.750 1.00 97.88 72 THR A CA 1
ATOM 589 C C . THR A 1 72 ? 5.381 -1.434 -3.384 1.00 97.88 72 THR A C 1
ATOM 591 O O . THR A 1 72 ? 5.595 -0.593 -2.504 1.00 97.88 72 THR A O 1
ATOM 594 N N . TYR A 1 73 ? 4.576 -2.473 -3.210 1.00 97.75 73 TYR A N 1
ATOM 595 C CA . TYR A 1 73 ? 3.983 -2.813 -1.926 1.00 97.75 73 TYR A CA 1
ATOM 596 C C . TYR A 1 73 ? 3.997 -4.325 -1.716 1.00 97.75 73 TYR A C 1
ATOM 598 O O . TYR A 1 73 ? 4.202 -5.094 -2.652 1.00 97.75 73 TYR A O 1
ATOM 606 N N . VAL A 1 74 ? 3.806 -4.743 -0.472 1.00 96.88 74 VAL A N 1
ATOM 607 C CA . VAL A 1 74 ? 3.647 -6.151 -0.093 1.00 96.88 74 VAL A CA 1
ATOM 608 C C . VAL A 1 74 ? 2.303 -6.338 0.589 1.00 96.88 74 VAL A C 1
ATOM 610 O O . VAL A 1 74 ? 1.785 -5.397 1.198 1.00 96.88 74 VAL A O 1
ATOM 613 N N . ARG A 1 75 ? 1.730 -7.539 0.480 1.00 95.25 75 ARG A N 1
ATOM 614 C CA . ARG A 1 75 ? 0.617 -7.925 1.351 1.00 95.25 75 ARG A CA 1
ATOM 615 C C . ARG A 1 75 ? 1.130 -7.979 2.789 1.00 95.25 75 ARG A C 1
ATOM 617 O O . ARG A 1 75 ? 2.307 -8.243 3.014 1.00 95.25 75 ARG A O 1
ATOM 624 N N . VAL A 1 76 ? 0.264 -7.613 3.722 1.00 92.56 76 VAL A N 1
ATOM 625 C CA . VAL A 1 76 ? 0.543 -7.754 5.151 1.00 92.56 76 VAL A CA 1
ATOM 626 C C . VAL A 1 76 ? 0.199 -9.183 5.536 1.00 92.56 76 VAL A C 1
ATOM 628 O O . VAL A 1 76 ? -0.765 -9.732 4.998 1.00 92.56 76 VAL A O 1
ATOM 631 N N . ASP A 1 77 ? 0.993 -9.775 6.420 1.00 90.94 77 ASP A N 1
ATOM 632 C CA . ASP A 1 77 ? 0.762 -11.147 6.847 1.00 90.94 77 ASP A CA 1
ATOM 633 C C . ASP A 1 77 ? -0.590 -11.253 7.575 1.00 90.94 77 ASP A C 1
ATOM 635 O O . ASP A 1 77 ? -0.934 -10.357 8.357 1.00 90.94 77 ASP A O 1
ATOM 639 N N . PRO A 1 78 ? -1.375 -12.323 7.340 1.00 87.94 78 PRO A N 1
ATOM 640 C CA . PRO A 1 78 ? -2.701 -12.472 7.942 1.00 87.94 78 PRO A CA 1
ATOM 641 C C . PRO A 1 78 ? -2.700 -12.387 9.473 1.00 87.94 78 PRO A C 1
ATOM 643 O O . PRO A 1 78 ? -3.678 -11.940 10.062 1.00 87.94 78 PRO A O 1
ATOM 646 N N . GLU A 1 79 ? -1.598 -12.778 10.113 1.00 89.75 79 GLU A N 1
ATOM 647 C CA . GLU A 1 79 ? -1.420 -12.717 11.567 1.00 89.75 79 GLU A CA 1
ATOM 648 C C . GLU A 1 79 ? -1.214 -11.280 12.078 1.00 89.75 79 GLU A C 1
ATOM 650 O O . GLU A 1 79 ? -1.699 -10.920 13.150 1.00 89.75 79 GLU A O 1
ATOM 655 N N . GLU A 1 80 ? -0.541 -10.423 11.302 1.00 87.75 80 GLU A N 1
ATOM 656 C CA . GLU A 1 80 ? -0.293 -9.020 11.664 1.00 87.75 80 GLU A CA 1
ATOM 657 C C . GLU A 1 80 ? -1.481 -8.106 11.317 1.00 87.75 80 GLU A C 1
ATOM 659 O O . GLU A 1 80 ? -1.651 -7.027 11.895 1.00 87.75 80 GLU A O 1
ATOM 664 N N . GLN A 1 81 ? -2.305 -8.514 10.350 1.00 88.44 81 GLN A N 1
ATOM 665 C CA . GLN A 1 81 ? -3.369 -7.691 9.782 1.00 88.44 81 GLN A CA 1
ATOM 666 C C . GLN A 1 81 ? -4.415 -7.211 10.811 1.00 88.44 81 GLN A C 1
ATOM 668 O O . GLN A 1 81 ? -4.711 -6.010 10.793 1.00 88.44 81 GLN A O 1
ATOM 673 N N . PRO A 1 82 ? -4.957 -8.050 11.722 1.00 87.50 82 PRO A N 1
ATOM 674 C CA . PRO A 1 82 ? -5.916 -7.605 12.735 1.00 87.50 82 PRO A CA 1
ATOM 675 C C . PRO A 1 82 ? -5.336 -6.543 13.669 1.00 87.50 82 PRO A C 1
ATOM 677 O O . PRO A 1 82 ? -5.993 -5.542 13.949 1.00 87.50 82 PRO A O 1
ATOM 680 N N . LEU A 1 83 ? -4.083 -6.728 14.092 1.00 88.19 83 LEU A N 1
ATOM 681 C CA . LEU A 1 83 ? -3.386 -5.797 14.972 1.00 88.19 83 LEU A CA 1
ATOM 682 C C . LEU A 1 83 ? -3.212 -4.436 14.288 1.00 88.19 83 LEU A C 1
ATOM 684 O O . LEU A 1 83 ? -3.550 -3.396 14.852 1.00 88.19 83 LEU A O 1
ATOM 688 N N . ILE A 1 84 ? -2.739 -4.434 13.039 1.00 89.38 84 ILE A N 1
ATOM 689 C CA . ILE A 1 84 ? -2.565 -3.203 12.261 1.00 89.38 84 ILE A CA 1
ATOM 690 C C . ILE A 1 84 ? -3.914 -2.513 12.041 1.00 89.38 84 ILE A C 1
ATOM 692 O O . ILE A 1 84 ? -4.016 -1.305 12.253 1.00 89.38 84 ILE A O 1
ATOM 696 N N . LEU A 1 85 ? -4.956 -3.256 11.660 1.00 87.81 85 LEU A N 1
ATOM 697 C CA . LEU A 1 85 ? -6.299 -2.706 11.473 1.00 87.81 85 LEU A CA 1
ATOM 698 C C . LEU A 1 85 ? -6.843 -2.076 12.754 1.00 87.81 85 LEU A C 1
ATOM 700 O O . LEU A 1 85 ? -7.345 -0.956 12.696 1.00 87.81 85 LEU A O 1
ATOM 704 N N . GLN A 1 86 ? -6.700 -2.742 13.902 1.00 86.62 86 GLN A N 1
ATOM 705 C CA . GLN A 1 86 ? -7.118 -2.204 15.195 1.00 86.62 86 GLN A CA 1
ATOM 706 C C . GLN A 1 86 ? -6.438 -0.860 15.486 1.00 86.62 86 GLN A C 1
ATOM 708 O O . GLN A 1 86 ? -7.104 0.101 15.866 1.00 86.62 86 GLN A O 1
ATOM 713 N N . TYR A 1 87 ? -5.129 -0.751 15.249 1.00 86.81 87 TYR A N 1
ATOM 714 C CA . TYR A 1 87 ? -4.402 0.499 15.478 1.00 86.81 87 TYR A CA 1
ATOM 715 C C . TYR A 1 87 ? -4.786 1.616 14.514 1.00 86.81 87 TYR A C 1
ATOM 717 O O . TYR A 1 87 ? -4.927 2.768 14.931 1.00 86.81 87 TYR A O 1
ATOM 725 N N . LEU A 1 88 ? -4.961 1.297 13.230 1.00 87.19 88 LEU A N 1
ATOM 726 C CA . LEU A 1 88 ? -5.457 2.268 12.258 1.00 87.19 88 LEU A CA 1
ATOM 727 C C . LEU A 1 88 ? -6.843 2.772 12.681 1.00 87.19 88 LEU A C 1
ATOM 729 O O . LEU A 1 88 ? -7.102 3.972 12.620 1.00 87.19 88 LEU A O 1
ATOM 733 N N . TRP A 1 89 ? -7.688 1.886 13.205 1.00 87.06 89 TRP A N 1
ATOM 734 C CA . TRP A 1 89 ? -9.000 2.239 13.730 1.00 87.06 89 TRP A CA 1
ATOM 735 C C . TRP A 1 89 ? -8.961 3.144 14.958 1.00 87.06 89 TRP A C 1
ATOM 737 O O . TRP A 1 89 ? -9.723 4.105 15.018 1.00 87.06 89 TRP A O 1
ATOM 747 N N . GLU A 1 90 ? -8.053 2.916 15.904 1.00 85.19 90 GLU A N 1
ATOM 748 C CA . GLU A 1 90 ? -7.873 3.820 17.048 1.00 85.19 90 GLU A CA 1
ATOM 749 C C . GLU A 1 90 ? -7.488 5.244 16.618 1.00 85.19 90 GLU A C 1
ATOM 751 O O . GLU A 1 90 ? -7.902 6.225 17.240 1.00 85.19 90 GLU A O 1
ATOM 756 N N . PHE A 1 91 ? -6.743 5.388 15.519 1.00 80.56 91 PHE A N 1
ATOM 757 C CA . PHE A 1 91 ? -6.453 6.700 14.946 1.00 80.56 91 PHE A CA 1
ATOM 758 C C . PHE A 1 91 ? -7.684 7.331 14.276 1.00 80.56 91 PHE A C 1
ATOM 760 O O . PHE A 1 91 ? -7.948 8.518 14.460 1.00 80.56 91 PHE A O 1
ATOM 767 N N . GLU A 1 92 ? -8.458 6.551 13.523 1.00 82.00 92 GLU A N 1
ATOM 768 C CA . GLU A 1 92 ? -9.661 7.031 12.832 1.00 82.00 92 GLU A CA 1
ATOM 769 C C . GLU A 1 92 ? -10.799 7.394 13.802 1.00 82.00 92 GLU A C 1
ATOM 771 O O . GLU A 1 92 ? -11.480 8.400 13.590 1.00 82.00 92 GLU A O 1
ATOM 776 N N . LYS A 1 93 ? -10.936 6.687 14.932 1.00 82.31 93 LYS A N 1
ATOM 777 C CA . LYS A 1 93 ? -11.879 7.043 16.008 1.00 82.31 93 LYS A CA 1
ATOM 778 C C . LYS A 1 93 ? -11.636 8.448 16.551 1.00 82.31 93 LYS A C 1
ATOM 780 O O . LYS A 1 93 ? -12.585 9.189 16.783 1.00 82.31 93 LYS A O 1
ATOM 785 N N . ARG A 1 94 ? -10.370 8.869 16.683 1.00 80.19 94 ARG A N 1
ATOM 786 C CA . ARG A 1 94 ? -10.022 10.248 17.091 1.00 80.19 94 ARG A CA 1
ATOM 787 C C . ARG A 1 94 ? -10.497 11.302 16.090 1.00 80.19 94 ARG A C 1
ATOM 789 O O . ARG A 1 94 ? -10.613 12.468 16.447 1.00 80.19 94 ARG A O 1
ATOM 796 N N . ARG A 1 95 ? -10.758 10.900 14.843 1.00 76.69 95 ARG A N 1
ATOM 797 C CA . ARG A 1 95 ? -11.303 11.743 13.771 1.00 76.69 95 ARG A CA 1
ATOM 798 C C . ARG A 1 95 ? -12.830 11.640 13.659 1.00 76.69 95 ARG A C 1
ATOM 800 O O . ARG A 1 95 ? -13.394 12.261 12.765 1.00 76.69 95 ARG A O 1
ATOM 807 N N . GLY A 1 96 ? -13.482 10.873 14.538 1.00 81.19 96 GLY A N 1
ATOM 808 C CA . GLY A 1 96 ? -14.931 10.671 14.548 1.00 81.19 96 GLY A CA 1
ATOM 809 C C . GLY A 1 96 ? -15.440 9.629 13.549 1.00 81.19 96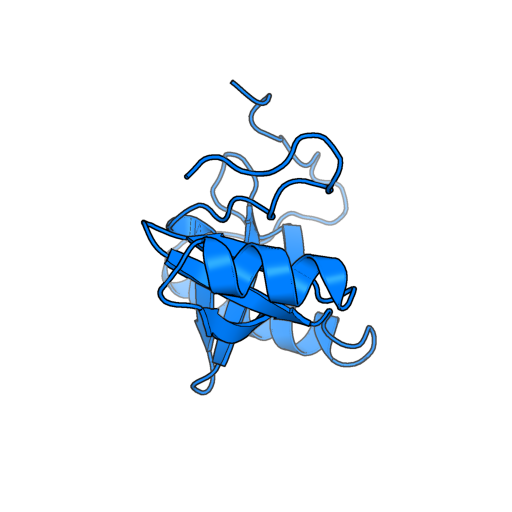 GLY A C 1
ATOM 810 O O . GLY A 1 96 ? -16.630 9.623 13.249 1.00 81.19 96 GLY A O 1
ATOM 811 N N . VAL A 1 97 ? -14.570 8.766 13.012 1.00 82.12 97 VAL A N 1
ATOM 812 C CA . VAL A 1 97 ? -14.974 7.680 12.104 1.00 82.12 97 VAL A CA 1
ATOM 813 C C . VAL A 1 97 ? -15.125 6.388 12.903 1.00 82.12 97 VAL A C 1
ATOM 815 O O . VAL A 1 97 ? -14.195 5.965 13.592 1.00 82.12 97 VAL A O 1
ATOM 818 N N . GLU A 1 98 ? -16.290 5.752 12.802 1.00 78.50 98 GLU A N 1
ATOM 819 C CA . GLU A 1 98 ? -16.568 4.476 13.463 1.00 78.50 98 GLU A CA 1
ATOM 820 C C . GLU A 1 98 ? -16.213 3.280 12.565 1.00 78.50 98 GLU A C 1
ATOM 822 O O . GLU A 1 98 ? -16.393 3.363 11.344 1.00 78.50 98 GLU A O 1
ATOM 827 N N . PRO A 1 99 ? -15.718 2.167 13.143 1.00 73.75 99 PRO A N 1
ATOM 828 C CA . PRO A 1 99 ? -15.506 0.932 12.401 1.00 73.75 99 PRO A CA 1
ATOM 829 C C . PRO A 1 99 ? -16.816 0.373 11.845 1.00 73.75 99 PRO A C 1
ATOM 831 O O . PRO A 1 99 ? -17.835 0.448 12.536 1.00 73.75 99 PRO A O 1
ATOM 834 N N . PRO A 1 100 ? -16.800 -0.218 10.633 1.00 72.00 100 PRO A N 1
ATOM 835 C CA . PRO A 1 100 ? -17.960 -0.924 10.124 1.00 72.00 100 PRO A CA 1
ATOM 836 C C . PRO A 1 100 ? -18.253 -2.085 11.072 1.00 72.00 100 PRO A C 1
ATOM 838 O O . PR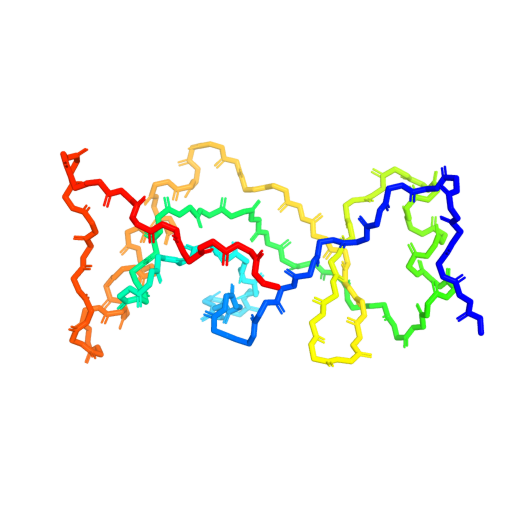O A 1 100 ? -17.347 -2.815 11.493 1.00 72.00 100 PRO A O 1
ATOM 841 N N . LYS A 1 101 ? -19.518 -2.235 11.449 1.00 72.06 101 LYS A N 1
ATOM 842 C CA . LYS A 1 101 ? -19.963 -3.379 12.244 1.00 72.06 101 LYS A CA 1
ATOM 843 C C . LYS A 1 101 ? -19.846 -4.658 11.401 1.00 72.06 101 LYS A C 1
ATOM 845 O O . LYS A 1 101 ? -19.900 -4.575 10.177 1.00 72.06 101 LYS A O 1
ATOM 850 N N . PRO A 1 102 ? -19.725 -5.845 12.023 1.00 6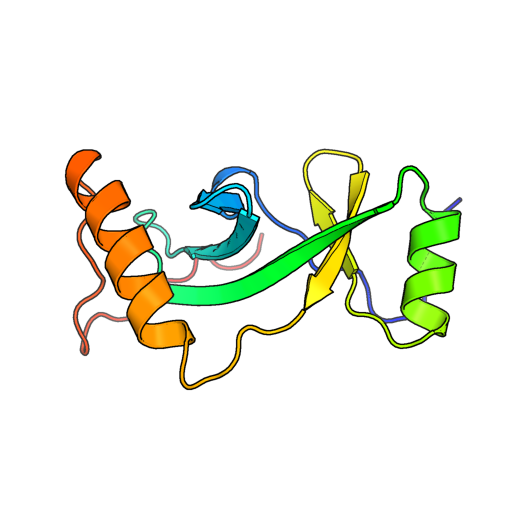1.16 102 PRO A N 1
ATOM 851 C CA . PRO A 1 102 ? -19.635 -7.114 11.293 1.00 61.16 102 PRO A CA 1
ATOM 852 C C . PRO A 1 102 ? -20.773 -7.338 10.284 1.00 61.16 102 PRO A C 1
ATOM 854 O O . PRO A 1 102 ? -20.547 -7.926 9.232 1.00 61.16 102 PRO A O 1
ATOM 857 N N . ASP A 1 103 ? -21.964 -6.812 10.586 1.00 65.62 103 ASP A N 1
ATOM 858 C CA . ASP A 1 103 ? -23.159 -6.901 9.738 1.00 65.62 103 ASP A CA 1
ATOM 859 C C . ASP A 1 103 ? -23.409 -5.639 8.895 1.00 65.62 103 ASP A C 1
ATOM 861 O O . ASP A 1 103 ? -24.403 -5.563 8.164 1.00 65.62 103 ASP A O 1
ATOM 865 N N . ASP A 1 104 ? -22.544 -4.623 8.994 1.00 63.41 104 ASP A N 1
ATOM 866 C CA . ASP A 1 104 ? -22.686 -3.435 8.162 1.00 63.41 104 ASP A CA 1
ATOM 867 C C . ASP A 1 104 ? -22.426 -3.830 6.710 1.00 63.41 10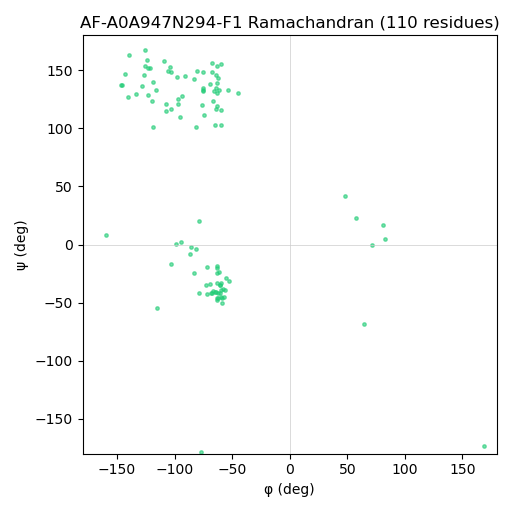4 ASP A C 1
ATOM 869 O O . ASP A 1 104 ? -21.362 -4.334 6.337 1.00 63.41 104 ASP A O 1
ATOM 873 N N . ARG A 1 105 ? -23.412 -3.558 5.854 1.00 63.78 105 ARG A N 1
ATOM 874 C CA . ARG A 1 105 ? -23.199 -3.627 4.412 1.00 63.78 105 ARG A CA 1
ATOM 875 C C . ARG A 1 105 ? -22.095 -2.638 4.065 1.00 63.78 105 ARG A C 1
ATOM 877 O O . ARG A 1 105 ? -22.279 -1.433 4.227 1.00 63.78 105 ARG A O 1
ATOM 884 N N . ILE A 1 106 ? -20.969 -3.146 3.569 1.00 71.38 106 ILE A N 1
ATOM 885 C CA . ILE A 1 106 ? -19.913 -2.307 3.009 1.00 71.38 106 ILE A CA 1
ATOM 886 C C . ILE A 1 106 ? -20.503 -1.633 1.772 1.00 71.38 106 ILE A C 1
ATOM 888 O O . ILE A 1 106 ? -20.666 -2.254 0.722 1.00 71.38 106 ILE A O 1
ATOM 892 N N . ILE A 1 107 ? -20.864 -0.360 1.913 1.00 68.38 107 ILE A N 1
ATOM 893 C CA . ILE A 1 107 ? -21.327 0.449 0.793 1.00 68.38 107 ILE A CA 1
ATOM 894 C C . ILE A 1 107 ? -20.075 0.934 0.076 1.00 68.38 107 ILE A C 1
ATOM 896 O O . ILE A 1 107 ? -19.381 1.852 0.523 1.00 68.38 107 ILE A O 1
ATOM 900 N N . LEU A 1 108 ? -19.761 0.263 -1.023 1.00 72.38 108 LEU A N 1
ATOM 901 C CA . LEU A 1 108 ? -18.739 0.703 -1.954 1.00 72.38 108 LEU A CA 1
ATOM 902 C C . LEU A 1 108 ? -19.329 1.864 -2.756 1.00 72.38 108 LEU A C 1
ATOM 904 O O . LEU A 1 108 ? -20.475 1.787 -3.193 1.00 72.38 108 LEU A O 1
ATOM 908 N N . SER A 1 109 ? -18.579 2.952 -2.941 1.00 55.16 109 SER A N 1
ATOM 909 C CA . SER A 1 109 ? -18.943 3.872 -4.018 1.00 55.16 109 SER A CA 1
ATOM 910 C C . SER A 1 109 ? -18.766 3.079 -5.304 1.00 55.16 109 SER A C 1
ATOM 912 O O . SER A 1 109 ? -17.631 2.669 -5.571 1.00 55.16 109 SER A O 1
ATOM 914 N N . ASP A 1 110 ? -19.844 2.842 -6.051 1.00 47.78 110 ASP A N 1
ATOM 915 C CA . ASP A 1 110 ? -19.737 2.313 -7.407 1.00 47.78 110 ASP A CA 1
ATOM 916 C C . ASP A 1 110 ? -18.637 3.082 -8.145 1.00 47.78 110 ASP A C 1
ATOM 918 O O . ASP A 1 110 ? -18.535 4.312 -8.056 1.00 47.78 110 ASP A O 1
ATOM 922 N N . GLU A 1 111 ? -17.736 2.324 -8.761 1.00 42.09 111 GLU A N 1
ATOM 923 C CA . GLU A 1 111 ? -16.613 2.843 -9.525 1.00 42.09 111 GLU A CA 1
ATOM 924 C C . GLU A 1 111 ? -17.151 3.711 -10.671 1.00 42.09 111 GLU A C 1
ATOM 926 O O . GLU A 1 111 ? -17.655 3.200 -11.668 1.00 42.09 111 GLU A O 1
ATOM 931 N N . GLY A 1 112 ? -17.075 5.031 -10.493 1.00 36.66 112 GLY A N 1
ATOM 932 C CA . GLY A 1 112 ? -17.071 5.998 -11.590 1.00 36.66 112 GLY A CA 1
ATOM 933 C C . GLY A 1 112 ? -15.678 6.142 -12.179 1.00 36.66 112 GLY A C 1
ATOM 934 O O . GLY A 1 112 ? -14.705 6.113 -11.384 1.00 36.66 112 GLY A O 1
#

Nearest PDB structures (foldseek):
  5hhl-assembly4_F  TM=4.446E-01  e=3.059E+00  Agathobacter rectalis M104/1
  6vpq-assembly4_D  TM=3.113E-01  e=6.727E+00  Homo sapiens
  6usq-assembly1_A  TM=3.078E-01  e=7.184E+00  Tribolium castaneum

Sequence (112 aa):
MQWPRSLDPPLYVRSSSRVRYAGKDYIVRRDVRGAIYELVGRMTRKLPTMKEAIDARRAQKLVCQWGGYYATYVRVDPEEQPLILQYLWEFEKRRGVEPPKPDDRIILSDEG

Radius of gyration: 15.12 Å; Cα contacts (8 Å, |Δi|>4): 171; chains: 1; bounding box: 34×24×39 Å

Secondary structure (DSSP, 8-state):
----TTSPPPEEE-GGGEEEETTEEEEEEE-TT--EEEEEEEEEEEE-SHHHHHHHHHTT-EEEEETTEEEEEEPPPTTTHHHHHHHHHHHHHTTTPPPPPTT---------

Foldseek 3Di:
DDADPVFDDAAEAEPLQWDDDPNWIWGFDAFPLSATPGTAWTFDAWDADVVSQNVCRVVVFHWYDYPHTITTTDHDDPVCGVVVSVVVQVVVVVVVDHHQDPPRDRHHDPDD